Protein AF-A0A943BCC4-F1 (afdb_monomer_lite)

Foldseek 3Di:
DPPPVVVVVVVLCVVLVVVVVVVVVVLVVVVVVLVVQLVVLVPDDDPSNVVSVVVSVVVVLLSQLLVLQLNLCSSPDPDDNVVSSVVSSVLCVVPVVLSNVLSVQLVVLVVVLVVPPPPPVVVSVCCSVVVNNVSSNVSNVVSCCVPPVD

Secondary structure (DSSP, 8-state):
----HHHHHHHHHHHHHHHHHHHHHHHHHHHHHHHHHHHHHTT--HHHHHHHHHHHHHHHHHHHHHHHHHHHHHHH----HHHHHHHHHHHHHHTHHHHHHHHHHHHHHHHHHHHTTTTTHHHHHHHHHHHHHHHHHHHHHHHHIIIII-

pLDDT: mean 86.86, std 8.17, range [50.91, 96.0]

Structure (mmCIF, N/CA/C/O backbone):
data_AF-A0A943BCC4-F1
#
_entry.id   AF-A0A943BCC4-F1
#
loop_
_atom_site.group_PDB
_atom_site.id
_atom_site.type_symbol
_atom_site.label_atom_id
_atom_site.label_alt_id
_atom_site.label_comp_id
_atom_site.label_asym_id
_atom_site.label_entity_id
_atom_site.label_seq_id
_atom_site.pdbx_PDB_ins_code
_atom_site.Cartn_x
_atom_site.Cartn_y
_atom_site.Cartn_z
_atom_site.occupancy
_atom_site.B_iso_or_equiv
_atom_site.auth_seq_id
_atom_site.auth_comp_id
_atom_site.auth_asym_id
_atom_site.auth_atom_id
_atom_site.pdbx_PDB_model_num
ATOM 1 N N . GLU A 1 1 ? -11.832 -2.346 34.102 1.00 51.62 1 GLU A N 1
ATOM 2 C CA . GLU A 1 1 ? -11.687 -3.819 34.067 1.00 51.62 1 GLU A CA 1
ATOM 3 C C . GLU A 1 1 ? -10.206 -4.129 33.906 1.00 51.62 1 GLU A C 1
ATOM 5 O O . GLU A 1 1 ? -9.536 -3.293 33.301 1.00 51.62 1 GLU A O 1
ATOM 10 N N . PRO A 1 2 ? -9.652 -5.214 34.477 1.00 50.91 2 PRO A N 1
ATOM 11 C CA . PRO A 1 2 ? -8.291 -5.601 34.139 1.00 50.91 2 PRO A CA 1
ATOM 12 C C . PRO A 1 2 ? -8.310 -5.935 32.646 1.00 50.91 2 PRO A C 1
ATOM 14 O O . PRO A 1 2 ? -8.907 -6.926 32.238 1.00 50.91 2 PRO A O 1
ATOM 17 N N . SER A 1 3 ? -7.775 -5.032 31.827 1.00 63.44 3 SER A N 1
ATOM 18 C CA . SER A 1 3 ? -7.686 -5.220 30.386 1.00 63.44 3 SER A CA 1
ATOM 19 C C . SER A 1 3 ? -6.648 -6.304 30.150 1.00 63.44 3 SER A C 1
ATOM 21 O O . SER A 1 3 ? -5.447 -6.023 30.083 1.00 63.44 3 SER A O 1
ATOM 23 N N . ASP A 1 4 ? -7.090 -7.556 30.097 1.00 83.50 4 ASP A N 1
ATOM 24 C CA . ASP A 1 4 ? -6.253 -8.634 29.601 1.00 83.50 4 ASP A CA 1
ATOM 25 C C . ASP A 1 4 ? -6.017 -8.356 28.117 1.00 83.50 4 ASP A C 1
ATOM 27 O O . ASP A 1 4 ? -6.801 -8.737 27.251 1.00 83.50 4 ASP A O 1
ATOM 31 N N . ILE A 1 5 ? -4.910 -7.668 27.829 1.00 83.50 5 ILE A N 1
ATOM 32 C CA . ILE A 1 5 ? -4.517 -7.209 26.488 1.00 83.50 5 ILE A CA 1
ATOM 33 C C . ILE A 1 5 ? -4.601 -8.362 25.481 1.00 83.50 5 ILE A C 1
ATOM 35 O O . ILE A 1 5 ? -5.031 -8.189 24.342 1.00 83.50 5 ILE A O 1
ATOM 39 N N . TYR A 1 6 ? -4.220 -9.567 25.914 1.00 85.06 6 TYR A N 1
ATOM 40 C CA . TYR A 1 6 ? -4.315 -10.773 25.101 1.00 85.06 6 TYR A CA 1
ATOM 41 C C . TYR A 1 6 ? -5.763 -11.179 24.794 1.00 85.06 6 TYR A C 1
ATOM 43 O O . TYR A 1 6 ? -6.067 -11.572 23.665 1.00 85.06 6 TYR A O 1
ATOM 51 N N . TYR A 1 7 ? -6.652 -11.104 25.784 1.00 86.19 7 TYR A N 1
ATOM 52 C CA . TYR A 1 7 ? -8.062 -11.440 25.617 1.00 86.19 7 TYR A CA 1
ATOM 53 C C . TYR A 1 7 ? -8.744 -10.455 24.661 1.00 86.19 7 TYR A C 1
ATOM 55 O O . TYR A 1 7 ? -9.374 -10.890 23.693 1.00 86.19 7 TYR A O 1
ATOM 63 N N . ASP A 1 8 ? -8.509 -9.155 24.852 1.00 84.81 8 ASP A N 1
ATOM 64 C CA . ASP A 1 8 ? -9.043 -8.086 24.001 1.00 84.81 8 ASP A CA 1
ATOM 65 C C . ASP A 1 8 ? -8.530 -8.211 22.561 1.00 84.81 8 ASP A C 1
ATOM 67 O O . ASP A 1 8 ? -9.306 -8.168 21.600 1.00 84.81 8 ASP A O 1
ATOM 71 N N . PHE A 1 9 ? -7.229 -8.474 22.394 1.00 84.19 9 PHE A N 1
ATOM 72 C CA . PHE A 1 9 ? -6.633 -8.718 21.082 1.00 84.19 9 PHE A CA 1
ATOM 73 C C . PHE A 1 9 ? -7.254 -9.938 20.395 1.00 84.19 9 PHE A C 1
ATOM 75 O O . PHE A 1 9 ? -7.669 -9.867 19.236 1.00 84.19 9 PHE A O 1
ATOM 82 N N . LYS A 1 10 ? -7.359 -11.070 21.102 1.00 86.19 10 LYS A N 1
ATOM 83 C CA . LYS A 1 10 ? -7.910 -12.315 20.554 1.00 86.19 10 LYS A CA 1
ATOM 84 C C . LYS A 1 10 ? -9.377 -12.159 20.158 1.0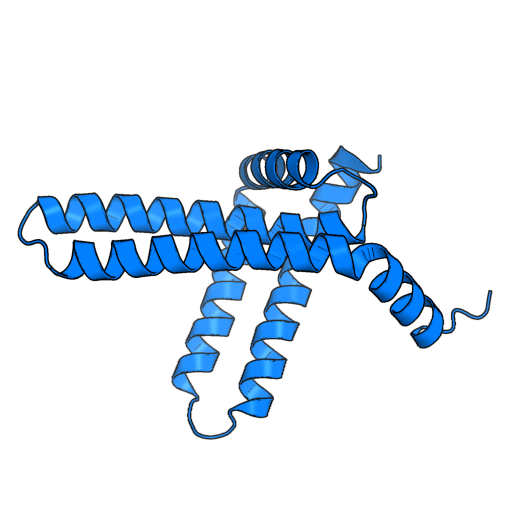0 86.19 10 LYS A C 1
ATOM 86 O O . LYS A 1 10 ? -9.790 -12.695 19.125 1.00 86.19 10 LYS A O 1
ATOM 91 N N . GLN A 1 11 ? -10.162 -11.442 20.958 1.00 87.38 11 GLN A N 1
ATOM 92 C CA . GLN A 1 11 ? -11.565 -11.170 20.671 1.00 87.38 11 GLN A CA 1
ATOM 93 C C . GLN A 1 11 ? -11.713 -10.254 19.448 1.00 87.38 11 GLN A C 1
ATOM 95 O O . GLN A 1 11 ? -12.451 -10.598 18.520 1.00 87.38 11 GLN A O 1
ATOM 100 N N . GLY A 1 12 ? -10.972 -9.142 19.401 1.00 83.81 12 GLY A N 1
ATOM 101 C CA . GLY A 1 12 ? -10.976 -8.209 18.271 1.00 83.81 12 GLY A CA 1
ATOM 102 C C . GLY A 1 12 ? -10.528 -8.867 16.965 1.00 83.81 12 GLY A C 1
ATOM 103 O O . GLY A 1 12 ? -11.184 -8.727 15.930 1.00 83.81 12 GLY A O 1
ATOM 104 N N . PHE A 1 13 ? -9.473 -9.680 17.029 1.00 84.12 13 PHE A N 1
ATOM 105 C CA . PHE A 1 13 ? -8.988 -10.463 15.898 1.00 84.12 13 PHE A CA 1
ATOM 106 C C . PHE A 1 13 ? -10.061 -11.415 15.367 1.00 84.12 13 PHE A C 1
ATOM 108 O O . PHE A 1 13 ? -10.383 -11.377 14.183 1.00 84.12 13 PHE A O 1
ATOM 115 N N . ARG A 1 14 ? -10.680 -12.233 16.232 1.00 85.25 14 ARG A N 1
ATOM 116 C CA . ARG A 1 14 ? -11.732 -13.177 15.812 1.00 85.25 14 ARG A CA 1
ATOM 117 C C . ARG A 1 14 ? -12.944 -12.477 15.208 1.00 85.25 14 ARG A C 1
ATOM 119 O O . ARG A 1 14 ? -13.532 -13.005 14.266 1.00 85.25 14 ARG A O 1
ATOM 126 N N . LYS A 1 15 ? -13.308 -11.308 15.737 1.00 87.12 15 LYS A N 1
ATOM 127 C CA . LYS A 1 15 ? -14.445 -10.521 15.254 1.00 87.12 15 LYS A CA 1
ATOM 128 C C . LYS A 1 15 ? -14.222 -10.015 13.826 1.00 87.12 15 LYS A C 1
ATOM 130 O O . LYS A 1 15 ? -15.111 -10.157 12.991 1.00 87.12 15 LYS A O 1
ATOM 135 N N . ASN A 1 16 ? -13.034 -9.484 13.536 1.00 87.50 16 ASN A N 1
ATOM 136 C CA . ASN A 1 16 ? -12.756 -8.795 12.272 1.00 87.50 16 ASN A CA 1
ATOM 137 C C . ASN A 1 16 ? -12.031 -9.665 11.231 1.00 87.50 16 ASN A C 1
ATOM 139 O O . ASN A 1 16 ? -11.970 -9.286 10.064 1.00 87.50 16 ASN A O 1
ATOM 143 N N . TRP A 1 17 ? -11.540 -10.854 11.606 1.00 85.38 17 TRP A N 1
ATOM 144 C CA . TRP A 1 17 ? -10.721 -11.723 10.748 1.00 85.38 17 TRP A CA 1
ATOM 145 C C . TRP A 1 17 ? -11.302 -11.940 9.348 1.00 85.38 17 TRP A C 1
ATOM 147 O O . TRP A 1 17 ? -10.601 -11.745 8.361 1.00 85.38 17 TRP A O 1
ATOM 157 N N . LYS A 1 18 ? -12.592 -12.292 9.234 1.00 87.12 18 LYS A N 1
ATOM 158 C CA . LYS A 1 18 ? -13.233 -12.529 7.925 1.00 87.12 18 LYS A CA 1
ATOM 159 C C . LYS A 1 18 ? -13.213 -11.280 7.047 1.00 87.12 18 LYS A C 1
ATOM 161 O O . LYS A 1 18 ? -12.930 -11.366 5.858 1.00 87.12 18 LYS A O 1
ATOM 166 N N . GLN A 1 19 ? -13.511 -10.129 7.639 1.00 87.56 19 GLN A N 1
ATOM 167 C CA . GLN A 1 19 ? -13.575 -8.863 6.929 1.00 87.56 19 GLN A CA 1
ATOM 168 C C . GLN A 1 19 ? -12.185 -8.411 6.478 1.00 87.56 19 GLN A C 1
ATOM 170 O O . GLN A 1 19 ? -12.000 -8.100 5.304 1.00 87.56 19 GLN A O 1
ATOM 175 N N . SER A 1 20 ? -11.204 -8.442 7.381 1.00 87.00 20 SER A N 1
ATOM 176 C CA . SER A 1 20 ? -9.810 -8.119 7.071 1.00 87.00 20 SER A CA 1
ATOM 177 C C . SER A 1 20 ? -9.220 -9.075 6.036 1.00 87.00 20 SER A C 1
ATOM 179 O O . SER A 1 20 ? -8.526 -8.625 5.135 1.00 87.00 20 SER A O 1
ATOM 181 N N . PHE A 1 21 ? -9.545 -10.369 6.100 1.00 88.94 21 PHE A N 1
ATOM 182 C CA . PHE A 1 21 ? -9.074 -11.359 5.132 1.00 88.94 21 PHE A CA 1
ATOM 183 C C . PHE A 1 21 ? -9.618 -11.100 3.723 1.00 88.94 21 PHE A C 1
ATOM 185 O O . PHE A 1 21 ? -8.857 -11.089 2.758 1.00 88.94 21 PHE A O 1
ATOM 192 N N . ILE A 1 22 ? -10.921 -10.825 3.600 1.00 90.50 22 ILE A N 1
ATOM 193 C CA . ILE A 1 22 ? -11.529 -10.460 2.314 1.00 90.50 22 ILE A CA 1
ATOM 194 C C . ILE A 1 22 ? -10.898 -9.169 1.780 1.00 90.50 22 ILE A C 1
ATOM 196 O O . ILE A 1 22 ? -10.552 -9.101 0.602 1.00 90.50 22 ILE A O 1
ATOM 200 N N . LEU A 1 23 ? -10.701 -8.166 2.643 1.00 90.81 23 LEU A N 1
ATOM 201 C CA . LEU A 1 23 ? -10.027 -6.919 2.285 1.00 90.81 23 LEU A CA 1
ATOM 202 C C . LEU A 1 23 ? -8.614 -7.206 1.742 1.00 90.81 23 LEU A C 1
ATOM 204 O O . LEU A 1 23 ? -8.274 -6.746 0.658 1.00 90.81 23 LEU A O 1
ATOM 208 N N . SER A 1 24 ? -7.823 -8.038 2.422 1.00 88.88 24 SER A N 1
ATOM 209 C CA . SER A 1 24 ? -6.485 -8.425 1.965 1.00 88.88 24 SER A CA 1
ATOM 210 C C . SER A 1 24 ? -6.485 -9.173 0.633 1.00 88.88 24 SER A C 1
ATOM 212 O O . SER A 1 24 ? -5.590 -8.934 -0.171 1.00 88.88 24 SER A O 1
ATOM 214 N N . ILE A 1 25 ? -7.479 -10.025 0.352 1.00 92.69 25 ILE A N 1
ATOM 215 C CA . ILE A 1 25 ? -7.611 -10.680 -0.962 1.00 92.69 25 ILE A CA 1
ATOM 216 C C . ILE A 1 25 ? -7.832 -9.641 -2.058 1.00 92.69 25 ILE A C 1
ATOM 218 O O . ILE A 1 25 ? -7.123 -9.657 -3.063 1.00 92.69 25 ILE A O 1
ATOM 222 N N . PHE A 1 26 ? -8.784 -8.723 -1.863 1.00 90.50 26 PHE A N 1
ATOM 223 C CA . PHE A 1 26 ? -9.040 -7.663 -2.837 1.00 90.50 26 PHE A CA 1
ATOM 224 C C . PHE A 1 26 ? -7.792 -6.817 -3.071 1.00 90.50 26 PHE A C 1
ATOM 226 O O . PHE A 1 26 ? -7.426 -6.598 -4.221 1.00 90.50 26 PHE A O 1
ATOM 233 N N . GLY A 1 27 ? -7.106 -6.422 -1.995 1.00 91.00 27 GLY A N 1
ATOM 234 C CA . GLY A 1 27 ? -5.868 -5.658 -2.089 1.00 91.00 27 GLY A CA 1
ATOM 235 C C . GLY A 1 27 ? -4.729 -6.417 -2.767 1.00 91.00 27 GLY A C 1
ATOM 236 O O . GLY A 1 27 ? -3.985 -5.856 -3.568 1.00 91.00 27 GLY A O 1
ATOM 237 N N . GLY A 1 28 ? -4.598 -7.712 -2.494 1.00 91.69 28 GLY A N 1
ATOM 238 C CA . GLY A 1 28 ? -3.607 -8.565 -3.143 1.00 91.69 28 GLY A CA 1
ATOM 239 C C . GLY A 1 28 ? -3.848 -8.679 -4.647 1.00 91.69 28 GLY A C 1
ATOM 240 O O . GLY A 1 28 ? -2.924 -8.482 -5.432 1.00 91.69 28 GLY A O 1
ATOM 241 N N . LEU A 1 29 ? -5.094 -8.920 -5.064 1.00 94.75 29 LEU A N 1
ATOM 242 C CA . LEU A 1 29 ? -5.457 -9.023 -6.480 1.00 94.75 29 LEU A CA 1
ATOM 243 C C . LEU A 1 29 ? -5.186 -7.722 -7.239 1.00 94.75 29 LEU A C 1
ATOM 245 O O . LEU A 1 29 ? -4.582 -7.750 -8.310 1.00 94.75 29 LEU A O 1
ATOM 249 N N . THR A 1 30 ? -5.570 -6.572 -6.681 1.00 93.31 30 THR A N 1
ATOM 250 C CA . THR A 1 30 ? -5.295 -5.275 -7.313 1.00 93.31 30 THR A CA 1
ATOM 251 C C . THR A 1 30 ? -3.803 -4.960 -7.371 1.00 93.31 30 THR A C 1
ATOM 253 O O . THR A 1 30 ? -3.347 -4.414 -8.373 1.00 93.31 30 THR A O 1
ATOM 256 N N . LEU A 1 31 ? -3.015 -5.362 -6.366 1.00 93.25 31 LEU A N 1
ATOM 257 C CA . LEU A 1 31 ? -1.552 -5.253 -6.421 1.00 93.25 31 LEU A CA 1
ATOM 258 C C . LEU A 1 31 ? -0.948 -6.114 -7.536 1.00 93.25 31 LEU A C 1
ATOM 260 O O . LEU A 1 31 ? -0.086 -5.631 -8.264 1.00 93.25 31 LEU A O 1
ATOM 264 N N . ILE A 1 32 ? -1.417 -7.353 -7.714 1.00 95.19 32 ILE A N 1
ATOM 265 C CA . ILE A 1 32 ? -0.954 -8.236 -8.798 1.00 95.19 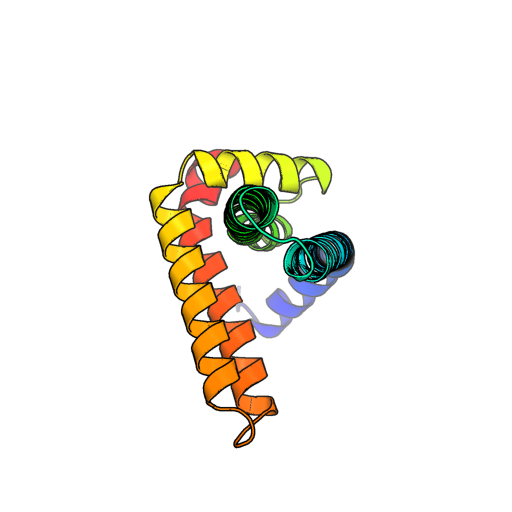32 ILE A CA 1
ATOM 266 C C . ILE 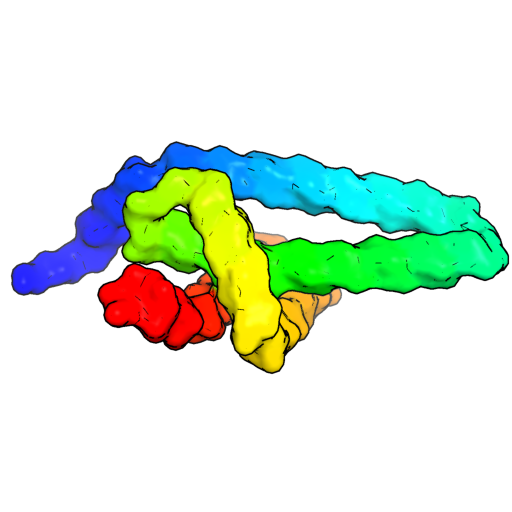A 1 32 ? -1.236 -7.605 -10.167 1.00 95.19 32 ILE A C 1
ATOM 268 O O . ILE A 1 32 ? -0.374 -7.639 -11.047 1.00 95.19 32 ILE A O 1
ATOM 272 N N . ILE A 1 33 ? -2.407 -6.985 -10.343 1.00 95.88 33 ILE A N 1
ATOM 273 C CA . ILE A 1 33 ? -2.764 -6.272 -11.578 1.00 95.88 33 ILE A CA 1
ATOM 274 C C . ILE A 1 33 ? -1.819 -5.088 -11.814 1.00 95.88 33 ILE A C 1
ATOM 276 O O . ILE A 1 33 ? -1.306 -4.936 -12.920 1.00 95.88 33 ILE A O 1
ATOM 280 N N . ILE A 1 34 ? -1.544 -4.281 -10.783 1.00 95.38 34 ILE A N 1
ATOM 281 C CA . ILE A 1 34 ? -0.616 -3.142 -10.875 1.00 95.38 34 ILE A CA 1
ATOM 282 C C . ILE A 1 34 ? 0.791 -3.618 -11.259 1.00 95.38 34 ILE A C 1
ATOM 284 O O . ILE A 1 34 ? 1.392 -3.063 -12.175 1.00 95.38 34 ILE A O 1
ATOM 288 N N . ILE A 1 35 ? 1.302 -4.669 -10.612 1.00 94.62 35 ILE A N 1
ATOM 289 C CA . ILE A 1 35 ? 2.620 -5.246 -10.923 1.00 94.62 35 ILE A CA 1
ATOM 290 C C . ILE A 1 35 ? 2.656 -5.753 -12.368 1.00 94.62 35 ILE A C 1
ATOM 292 O O . ILE A 1 35 ? 3.600 -5.465 -13.100 1.00 94.62 35 ILE A O 1
ATOM 296 N N . SER A 1 36 ? 1.611 -6.457 -12.806 1.00 95.25 36 SER A N 1
ATOM 297 C CA . SER A 1 36 ? 1.506 -6.955 -14.182 1.00 95.25 36 SER A CA 1
ATOM 298 C C . SER A 1 36 ? 1.485 -5.808 -15.199 1.00 95.25 36 SER A C 1
ATOM 300 O O . SER A 1 36 ? 2.136 -5.897 -16.237 1.00 95.25 36 SER A O 1
ATOM 302 N N . ALA A 1 37 ? 0.799 -4.704 -14.882 1.00 94.88 37 ALA A N 1
ATOM 303 C CA . ALA A 1 37 ? 0.783 -3.502 -15.709 1.00 94.88 37 ALA A CA 1
ATOM 304 C C . ALA A 1 37 ? 2.169 -2.847 -15.798 1.00 94.88 37 ALA A C 1
ATOM 306 O O . ALA A 1 37 ? 2.594 -2.497 -16.895 1.00 94.88 37 ALA A O 1
ATOM 307 N N . PHE A 1 38 ? 2.908 -2.744 -14.686 1.00 94.38 38 PHE A N 1
ATOM 308 C CA . PHE A 1 38 ? 4.301 -2.283 -14.712 1.00 94.38 38 PHE A CA 1
ATOM 309 C C . PHE A 1 38 ? 5.164 -3.157 -15.624 1.00 94.38 38 PHE A C 1
ATOM 311 O O . PHE A 1 38 ? 5.850 -2.626 -16.492 1.00 94.38 38 PHE A O 1
ATOM 318 N N . LEU A 1 39 ? 5.103 -4.484 -15.464 1.00 95.12 39 LEU A N 1
ATOM 319 C CA . LEU A 1 39 ? 5.875 -5.431 -16.277 1.00 95.12 39 LEU A CA 1
ATOM 320 C C . LEU A 1 39 ? 5.556 -5.314 -17.771 1.00 95.12 39 LEU A C 1
ATOM 322 O O . LEU A 1 39 ? 6.465 -5.383 -18.593 1.00 95.12 39 LEU A O 1
ATOM 326 N N . TYR A 1 40 ? 4.286 -5.107 -18.117 1.00 95.25 40 TYR A N 1
ATOM 327 C CA . TYR A 1 40 ? 3.871 -4.874 -19.496 1.00 95.25 40 TYR A CA 1
ATOM 328 C C . TYR A 1 40 ? 4.388 -3.529 -20.026 1.00 95.25 40 TYR A C 1
ATOM 330 O O . TYR A 1 40 ? 4.984 -3.472 -21.099 1.00 95.25 40 TYR A O 1
ATOM 338 N N . TYR A 1 41 ? 4.225 -2.442 -19.268 1.00 93.94 41 TYR A N 1
ATOM 339 C CA . TYR A 1 41 ? 4.675 -1.119 -19.701 1.00 93.94 41 TYR A CA 1
ATOM 340 C C . TYR A 1 41 ? 6.196 -1.000 -19.794 1.00 93.94 41 TYR A C 1
ATOM 342 O O . TYR A 1 41 ? 6.668 -0.227 -20.619 1.00 93.94 41 TYR A O 1
ATOM 350 N N . PHE A 1 42 ? 6.963 -1.802 -19.047 1.00 93.06 42 PHE A N 1
ATOM 351 C CA . PHE A 1 42 ? 8.418 -1.912 -19.212 1.00 93.06 42 PHE A CA 1
ATOM 352 C C . PHE A 1 42 ? 8.855 -2.388 -20.604 1.00 93.06 42 PHE A C 1
ATOM 354 O O . PHE A 1 42 ? 10.003 -2.167 -20.972 1.00 93.06 42 PHE A O 1
ATOM 361 N N . GLN A 1 43 ? 7.968 -3.027 -21.370 1.00 94.44 43 GLN A N 1
ATOM 362 C CA . GLN A 1 43 ? 8.251 -3.498 -22.729 1.00 94.44 43 GLN A CA 1
ATOM 363 C C . GLN A 1 43 ? 7.948 -2.442 -23.804 1.00 94.44 43 GLN A C 1
ATOM 365 O O . GLN A 1 43 ? 8.254 -2.656 -24.973 1.00 94.44 43 GLN A O 1
ATOM 370 N N . LEU A 1 44 ? 7.313 -1.323 -23.436 1.00 94.44 44 LEU A N 1
ATOM 371 C CA . LEU A 1 44 ? 7.036 -0.225 -24.359 1.00 94.44 44 LEU A CA 1
ATOM 372 C C . LEU A 1 44 ? 8.288 0.629 -24.572 1.00 94.44 44 LEU A C 1
ATOM 374 O O . LEU A 1 44 ? 9.143 0.736 -23.697 1.00 94.44 44 LEU A O 1
ATOM 378 N N . GLU A 1 45 ? 8.337 1.330 -25.703 1.00 93.81 45 GLU A N 1
ATOM 379 C CA . GLU A 1 45 ? 9.410 2.273 -26.022 1.00 93.81 45 GLU A CA 1
ATOM 380 C C . GLU A 1 45 ? 8.865 3.681 -26.297 1.00 93.81 45 GLU A C 1
ATOM 382 O O . GLU A 1 45 ? 7.658 3.895 -26.470 1.00 93.81 45 GLU A O 1
ATOM 387 N N . GLY A 1 46 ? 9.763 4.668 -26.312 1.00 93.94 46 GLY A N 1
ATOM 388 C CA . GLY A 1 46 ? 9.449 6.049 -26.674 1.00 93.94 46 GLY A CA 1
ATOM 389 C C . GLY A 1 46 ? 8.418 6.714 -25.756 1.00 93.94 46 GLY A C 1
ATOM 390 O O . GLY A 1 46 ? 8.368 6.481 -24.550 1.00 93.94 46 GLY A O 1
ATOM 391 N N . ILE A 1 47 ? 7.580 7.583 -26.324 1.00 94.06 47 ILE A N 1
ATOM 392 C CA . ILE A 1 47 ? 6.645 8.412 -25.546 1.00 94.06 47 ILE A CA 1
ATOM 393 C C . ILE A 1 47 ? 5.550 7.593 -24.840 1.00 94.06 47 ILE A C 1
ATOM 395 O O . ILE A 1 47 ? 5.070 7.977 -23.770 1.00 94.06 47 ILE A O 1
ATOM 399 N N . SER A 1 48 ? 5.187 6.438 -25.404 1.00 91.62 48 SER A N 1
ATOM 400 C CA . SER A 1 48 ? 4.246 5.484 -24.810 1.00 91.62 48 SER A CA 1
ATOM 401 C C . SER A 1 48 ? 4.755 4.909 -23.492 1.00 91.62 48 SER A C 1
ATOM 403 O O . SER A 1 48 ? 3.977 4.796 -22.549 1.00 91.62 48 SER A O 1
ATOM 405 N N . TYR A 1 49 ? 6.055 4.614 -23.392 1.00 94.00 49 TYR A N 1
ATOM 406 C CA . TYR A 1 49 ? 6.664 4.143 -22.148 1.00 94.00 49 TYR A CA 1
ATOM 407 C C . TYR A 1 49 ? 6.512 5.179 -21.032 1.00 94.00 49 TYR A C 1
ATOM 409 O O . TYR A 1 49 ? 5.917 4.897 -19.993 1.00 94.00 49 TYR A O 1
ATOM 417 N N . TYR A 1 50 ? 6.993 6.404 -21.266 1.00 93.81 50 TYR A N 1
ATOM 418 C CA . TYR A 1 50 ? 7.005 7.449 -20.239 1.00 93.81 50 TYR A CA 1
ATOM 419 C C . TYR A 1 50 ? 5.597 7.835 -19.783 1.00 93.81 50 TYR A C 1
ATOM 421 O O . TYR A 1 50 ? 5.358 7.986 -18.586 1.00 93.81 50 TYR A O 1
ATOM 429 N N . SER A 1 51 ? 4.657 7.964 -20.723 1.00 94.12 51 SER A N 1
ATOM 430 C CA . SER A 1 51 ? 3.270 8.315 -20.403 1.00 94.12 51 SER A CA 1
ATOM 431 C C . SER A 1 51 ? 2.575 7.226 -19.582 1.00 94.12 51 SER A C 1
ATOM 433 O O . SER A 1 51 ? 2.011 7.532 -18.531 1.00 94.12 51 SER A O 1
ATOM 435 N N . MET A 1 52 ? 2.662 5.957 -19.995 1.00 94.69 52 MET A N 1
ATOM 436 C CA . MET A 1 52 ? 2.021 4.852 -19.275 1.00 94.69 52 MET A CA 1
ATOM 437 C C . MET A 1 52 ? 2.668 4.601 -17.912 1.00 94.69 52 MET A C 1
ATOM 439 O O . MET A 1 52 ? 1.949 4.411 -16.930 1.00 94.69 52 MET A O 1
ATOM 443 N N . MET A 1 53 ? 4.001 4.693 -17.821 1.00 95.06 53 MET A N 1
ATOM 444 C CA . MET A 1 53 ? 4.732 4.589 -16.554 1.00 95.06 53 MET A CA 1
ATOM 445 C C . MET A 1 53 ? 4.343 5.683 -15.561 1.00 95.06 53 MET A C 1
ATOM 447 O O . MET A 1 53 ? 4.143 5.413 -14.377 1.00 95.06 53 MET A O 1
ATOM 451 N N . PHE A 1 54 ? 4.190 6.917 -16.036 1.00 94.62 54 PHE A N 1
ATOM 452 C CA . PHE A 1 54 ? 3.759 8.023 -15.189 1.00 94.62 54 PHE A CA 1
ATOM 453 C C . PHE A 1 54 ? 2.333 7.816 -14.661 1.00 94.62 54 PHE A C 1
ATOM 455 O O . PHE A 1 54 ? 2.078 7.991 -13.468 1.00 94.62 54 PHE A O 1
ATOM 462 N N . ILE A 1 55 ? 1.411 7.374 -15.523 1.00 95.31 55 ILE A N 1
ATOM 463 C CA . ILE A 1 55 ? 0.020 7.099 -15.139 1.00 95.31 55 ILE A CA 1
ATOM 464 C C . ILE A 1 55 ? -0.042 5.980 -14.091 1.00 95.31 55 ILE A C 1
ATOM 466 O O . ILE A 1 55 ? -0.672 6.157 -13.046 1.00 95.31 55 ILE A O 1
ATOM 470 N N . ILE A 1 56 ? 0.627 4.845 -14.323 1.00 96.00 56 ILE A N 1
ATOM 471 C CA . ILE A 1 56 ? 0.588 3.716 -13.381 1.00 96.00 56 ILE A CA 1
ATOM 472 C C . ILE A 1 56 ? 1.275 4.055 -12.049 1.00 96.00 56 ILE A C 1
ATOM 474 O O . ILE A 1 56 ? 0.821 3.606 -10.994 1.00 96.00 56 ILE A O 1
ATOM 478 N N . ALA A 1 57 ? 2.309 4.905 -12.059 1.00 94.00 57 ALA A N 1
ATOM 479 C CA . ALA A 1 57 ? 2.938 5.401 -10.839 1.00 94.00 57 ALA A CA 1
ATOM 480 C C . ALA A 1 57 ? 1.952 6.223 -9.994 1.00 94.00 57 ALA A C 1
ATOM 482 O O . ALA A 1 57 ? 1.821 5.974 -8.795 1.00 94.00 57 ALA A O 1
ATOM 483 N N . ILE A 1 58 ? 1.191 7.135 -10.612 1.00 94.38 58 ILE A N 1
ATOM 484 C CA . ILE A 1 58 ? 0.156 7.911 -9.909 1.00 94.38 58 ILE A CA 1
ATOM 485 C C . ILE A 1 58 ? -0.930 6.991 -9.343 1.00 94.38 58 ILE A C 1
ATOM 487 O O . ILE A 1 58 ? -1.302 7.126 -8.176 1.00 94.38 58 ILE A O 1
ATOM 491 N N . VAL A 1 59 ? -1.404 6.025 -10.136 1.00 94.31 59 VAL A N 1
ATOM 492 C CA . VAL A 1 59 ? -2.398 5.039 -9.682 1.00 94.31 59 VAL A CA 1
ATOM 493 C C . VAL A 1 59 ? -1.884 4.271 -8.465 1.00 94.31 59 VAL A C 1
ATOM 495 O O . VAL A 1 59 ? -2.621 4.101 -7.497 1.00 94.31 59 VAL A O 1
ATOM 498 N N . THR A 1 60 ? -0.614 3.865 -8.470 1.00 94.19 60 THR A N 1
ATOM 499 C CA . THR A 1 60 ? 0.011 3.130 -7.360 1.00 94.19 60 THR A CA 1
ATOM 500 C C . THR A 1 60 ? 0.098 3.972 -6.089 1.00 94.19 60 THR A C 1
ATOM 502 O O . THR A 1 60 ? -0.185 3.469 -5.002 1.00 94.19 60 THR A O 1
ATOM 505 N N . ILE A 1 61 ? 0.436 5.258 -6.214 1.00 93.00 61 ILE A N 1
ATOM 506 C CA . ILE A 1 61 ? 0.484 6.190 -5.080 1.00 93.00 61 ILE A CA 1
ATOM 507 C C . ILE A 1 61 ? -0.911 6.355 -4.471 1.00 93.00 61 ILE A C 1
ATOM 509 O O . ILE A 1 61 ? -1.080 6.160 -3.268 1.00 93.00 61 ILE A O 1
ATOM 513 N N . ILE A 1 62 ? -1.921 6.658 -5.295 1.00 92.94 62 ILE A N 1
ATOM 514 C CA . ILE A 1 62 ? -3.311 6.818 -4.835 1.00 92.94 62 ILE A CA 1
ATOM 515 C C . ILE A 1 62 ? -3.794 5.531 -4.171 1.00 92.94 62 ILE A C 1
ATOM 517 O O . ILE A 1 62 ? -4.360 5.559 -3.081 1.00 92.94 62 ILE A O 1
ATOM 521 N N . TYR A 1 63 ? -3.531 4.391 -4.804 1.00 93.38 63 TYR A N 1
ATOM 522 C CA . TYR A 1 63 ? -3.868 3.087 -4.265 1.00 93.38 63 TYR A CA 1
ATOM 523 C C . TYR A 1 63 ? -3.236 2.880 -2.881 1.00 93.38 63 TYR A C 1
ATOM 525 O O . TYR A 1 63 ? -3.954 2.604 -1.922 1.00 93.38 63 TYR A O 1
ATOM 533 N N . GLY A 1 64 ? -1.926 3.103 -2.736 1.00 90.75 64 GLY A N 1
ATOM 534 C CA . GLY A 1 64 ? -1.228 2.997 -1.453 1.00 90.75 64 GLY A CA 1
ATOM 535 C C . GLY A 1 64 ? -1.827 3.890 -0.362 1.00 90.75 64 GLY A C 1
ATOM 536 O O . GLY A 1 64 ? -1.982 3.449 0.776 1.00 90.75 64 GLY A O 1
ATOM 537 N N . MET A 1 65 ? -2.247 5.109 -0.715 1.00 92.31 65 MET A N 1
ATOM 538 C CA . MET A 1 65 ? -2.921 6.015 0.218 1.00 92.31 65 MET A CA 1
ATOM 539 C C . MET A 1 65 ? -4.255 5.475 0.728 1.00 92.31 65 MET A C 1
ATOM 541 O O . MET A 1 65 ? -4.537 5.595 1.916 1.00 92.31 65 MET A O 1
ATOM 545 N N . ILE A 1 66 ? -5.071 4.853 -0.125 1.00 92.69 66 ILE A N 1
ATOM 546 C CA . ILE A 1 66 ? -6.355 4.263 0.291 1.00 92.69 66 ILE A CA 1
ATOM 547 C C . ILE A 1 66 ? -6.120 3.175 1.348 1.00 92.69 66 ILE A C 1
ATOM 549 O O . ILE A 1 66 ? -6.820 3.119 2.363 1.00 92.69 66 ILE A O 1
ATOM 553 N N . TRP A 1 67 ? -5.110 2.327 1.138 1.00 91.06 67 TRP A N 1
ATOM 554 C CA . TRP A 1 67 ? -4.828 1.189 2.017 1.00 91.06 67 TRP A CA 1
ATOM 555 C C . TRP A 1 67 ? -4.329 1.575 3.405 1.00 91.06 67 TRP A C 1
ATOM 557 O O . TRP A 1 67 ? -4.604 0.843 4.357 1.00 91.06 67 TRP A O 1
ATOM 567 N N . ILE A 1 68 ? -3.703 2.747 3.544 1.00 91.12 68 ILE A N 1
ATOM 568 C CA . ILE A 1 68 ? -3.320 3.315 4.845 1.00 91.12 68 ILE A CA 1
ATOM 569 C C . ILE A 1 68 ? -4.544 3.489 5.758 1.00 91.12 68 ILE A C 1
ATOM 571 O O . ILE A 1 68 ? -4.453 3.233 6.956 1.00 91.12 68 ILE A O 1
ATOM 575 N N . TYR A 1 69 ? -5.704 3.865 5.207 1.00 90.81 69 TYR A N 1
ATOM 576 C CA . TYR A 1 69 ? -6.935 4.074 5.981 1.00 90.81 69 TYR A CA 1
ATOM 577 C C . TYR A 1 69 ? -7.849 2.845 6.016 1.00 90.81 69 TYR A C 1
ATOM 579 O O . TYR A 1 69 ? -8.631 2.699 6.956 1.00 90.81 69 TYR A O 1
ATOM 587 N N . ALA A 1 70 ? -7.782 1.965 5.014 1.00 89.81 70 ALA A N 1
ATOM 588 C CA . ALA A 1 70 ? -8.688 0.820 4.893 1.00 89.81 70 ALA A CA 1
ATOM 589 C C . ALA A 1 70 ? -8.520 -0.198 6.030 1.00 89.81 70 ALA A C 1
ATOM 591 O O . ALA A 1 70 ? -9.513 -0.619 6.628 1.00 89.81 70 ALA A O 1
ATOM 592 N N . TYR A 1 71 ? -7.278 -0.555 6.374 1.00 87.44 71 TYR A N 1
ATOM 593 C CA . TYR A 1 71 ? -7.007 -1.524 7.440 1.00 87.44 71 TYR A CA 1
ATOM 594 C C . TYR A 1 71 ? -7.387 -1.005 8.839 1.00 87.44 71 TYR A C 1
ATOM 596 O O . TYR A 1 71 ? -8.128 -1.707 9.531 1.00 87.44 71 TYR A O 1
ATOM 604 N N . PRO A 1 72 ? -6.994 0.218 9.258 1.00 88.25 72 PRO A N 1
ATOM 605 C CA . PRO A 1 72 ? -7.431 0.769 10.542 1.00 88.25 72 PRO A CA 1
ATOM 606 C C . PRO A 1 72 ? -8.953 0.920 10.643 1.00 88.25 72 PRO A C 1
ATOM 608 O O . PRO A 1 72 ? -9.532 0.643 11.695 1.00 88.25 72 PRO A O 1
ATOM 611 N N . MET A 1 73 ? -9.628 1.296 9.551 1.00 88.25 73 MET A N 1
ATOM 612 C CA . MET A 1 73 ? -11.086 1.444 9.538 1.00 88.25 73 MET A CA 1
ATOM 613 C C . MET A 1 73 ? -11.810 0.097 9.647 1.00 88.25 73 MET A C 1
ATOM 615 O O . MET A 1 73 ? -12.820 0.015 10.341 1.00 88.25 73 MET A O 1
ATOM 619 N N . ALA A 1 74 ? -11.270 -0.964 9.037 1.00 86.81 74 ALA A N 1
ATOM 620 C CA . ALA A 1 74 ? -11.814 -2.318 9.149 1.00 86.81 74 ALA A CA 1
ATOM 621 C C . ALA A 1 74 ? -11.759 -2.884 10.575 1.00 86.81 74 ALA A C 1
ATOM 623 O O . ALA A 1 74 ? -12.573 -3.735 10.922 1.00 86.81 74 ALA A O 1
ATOM 624 N N . VAL A 1 75 ? -10.812 -2.424 11.398 1.00 84.62 75 VAL A N 1
ATOM 625 C CA . VAL A 1 75 ? -10.693 -2.863 12.796 1.00 84.62 75 VAL A CA 1
ATOM 626 C C . VAL A 1 75 ? -11.475 -1.953 13.749 1.00 84.62 75 VAL A C 1
ATOM 628 O O . VAL A 1 75 ? -12.041 -2.442 14.726 1.00 84.62 75 VAL A O 1
ATOM 631 N N . SER A 1 76 ? -11.531 -0.651 13.459 1.00 82.62 76 SER A N 1
ATOM 632 C CA . SER A 1 76 ? -12.073 0.362 14.377 1.00 82.62 76 SER A CA 1
ATOM 633 C C . SER A 1 76 ? -13.571 0.625 14.205 1.00 82.62 76 SER A C 1
ATOM 635 O O . SER A 1 76 ? -14.210 1.117 15.132 1.00 82.62 76 SER A O 1
ATOM 637 N N . VAL A 1 77 ? -14.150 0.327 13.036 1.00 80.81 77 VAL A N 1
ATOM 638 C CA . VAL A 1 77 ? -15.538 0.692 12.713 1.00 80.81 77 VAL A CA 1
ATOM 639 C C . VAL A 1 77 ? -16.298 -0.508 12.146 1.00 80.81 77 VAL A C 1
ATOM 641 O O . VAL A 1 77 ? -15.825 -1.187 11.239 1.00 80.81 77 VAL A O 1
ATOM 644 N N . ASN A 1 78 ? -17.525 -0.743 12.624 1.00 79.69 78 ASN A N 1
ATOM 645 C CA . ASN A 1 78 ? -18.401 -1.804 12.107 1.00 79.69 78 ASN A CA 1
ATOM 646 C C . ASN A 1 78 ? -19.121 -1.349 10.816 1.00 79.69 78 ASN A C 1
ATOM 648 O O . ASN A 1 78 ? -20.344 -1.217 10.788 1.00 79.69 78 ASN A O 1
ATOM 652 N N . LEU A 1 79 ? -18.368 -1.073 9.746 1.00 82.19 79 LEU A N 1
ATOM 653 C CA . LEU A 1 79 ? -18.909 -0.729 8.423 1.00 82.19 79 LEU A CA 1
ATOM 654 C C . LEU A 1 79 ? -18.828 -1.915 7.458 1.00 82.19 79 LEU A C 1
ATOM 656 O O . LEU A 1 79 ? -17.943 -2.761 7.563 1.00 82.19 79 LEU A O 1
ATOM 660 N N . LYS A 1 80 ? -19.725 -1.960 6.462 1.00 86.12 80 LYS A N 1
ATOM 661 C CA . LYS A 1 80 ? -19.610 -2.920 5.348 1.00 86.12 80 LYS A CA 1
ATOM 662 C C . LYS A 1 80 ? -18.370 -2.599 4.500 1.00 86.12 80 LYS A C 1
ATOM 664 O O . LYS A 1 80 ? -18.014 -1.433 4.337 1.00 86.12 80 LYS A O 1
ATOM 669 N N . LEU A 1 81 ? -17.754 -3.626 3.909 1.00 83.19 81 LEU A N 1
ATOM 670 C CA . LEU A 1 81 ? -16.508 -3.521 3.129 1.00 83.19 81 LEU A CA 1
ATOM 671 C C . LEU A 1 81 ? -16.530 -2.436 2.043 1.00 83.19 81 LEU A C 1
ATOM 673 O O . LEU A 1 81 ? -15.562 -1.694 1.899 1.00 83.19 81 LEU A O 1
ATOM 677 N N . HIS A 1 82 ? -17.633 -2.300 1.304 1.00 83.69 82 HIS A N 1
ATOM 678 C CA . HIS A 1 82 ? -17.731 -1.295 0.243 1.00 83.69 82 HIS A CA 1
ATOM 679 C C . HIS A 1 82 ? -17.740 0.141 0.787 1.00 83.69 82 HIS A C 1
ATOM 681 O O . HIS A 1 82 ? -17.199 1.039 0.144 1.00 83.69 82 HIS A O 1
ATOM 687 N N . TYR A 1 83 ? -18.300 0.363 1.983 1.00 87.56 83 TYR A N 1
ATOM 688 C CA . TYR A 1 83 ? -18.234 1.663 2.652 1.00 87.56 83 TYR A CA 1
ATOM 689 C C . TYR A 1 83 ? -16.834 1.951 3.180 1.00 87.56 83 TYR A C 1
ATOM 691 O O . TYR A 1 83 ? -16.404 3.094 3.097 1.00 87.56 83 TYR A O 1
ATOM 699 N N . ILE A 1 84 ? -16.104 0.935 3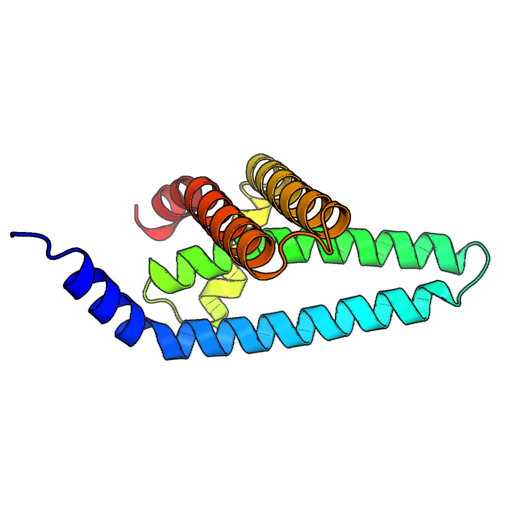.652 1.00 88.56 84 ILE A N 1
ATOM 700 C CA . ILE A 1 84 ? -14.711 1.108 4.084 1.00 88.56 84 ILE A CA 1
ATOM 701 C C . ILE A 1 84 ? -13.869 1.622 2.925 1.00 88.56 84 ILE A C 1
ATOM 703 O O . ILE A 1 84 ? -13.272 2.679 3.046 1.00 88.56 84 ILE A O 1
ATOM 707 N N . ILE A 1 85 ? -13.882 0.942 1.776 1.00 88.38 85 ILE A N 1
ATOM 708 C CA . ILE A 1 85 ? -13.061 1.346 0.624 1.00 88.38 85 ILE A CA 1
ATOM 709 C C . ILE A 1 85 ? -13.423 2.766 0.164 1.00 88.38 85 ILE A C 1
ATOM 711 O O . ILE A 1 85 ? -12.537 3.595 -0.047 1.00 88.38 85 ILE A O 1
ATOM 715 N N . LYS A 1 86 ? -14.723 3.079 0.063 1.00 88.12 86 LYS A N 1
ATOM 716 C CA . LYS A 1 86 ? -15.190 4.412 -0.343 1.00 88.12 86 LYS A CA 1
ATOM 717 C C . LYS A 1 86 ? -14.767 5.498 0.651 1.00 88.12 86 LYS A C 1
ATOM 719 O O . LYS A 1 86 ? -14.283 6.550 0.238 1.00 88.12 86 LYS A O 1
ATOM 724 N N . ASN A 1 87 ? -14.921 5.247 1.948 1.00 90.69 87 ASN A N 1
ATOM 725 C CA . ASN A 1 87 ? -14.570 6.208 2.990 1.00 90.69 87 ASN A CA 1
ATOM 726 C C . ASN A 1 87 ? -13.054 6.372 3.110 1.00 90.69 87 ASN A C 1
ATOM 728 O O . ASN A 1 87 ? -12.577 7.490 3.265 1.00 90.69 87 ASN A O 1
ATOM 732 N N . SER A 1 88 ? -12.284 5.293 2.972 1.00 90.12 88 SER A N 1
ATOM 733 C CA . SER A 1 88 ? -10.823 5.341 2.928 1.00 90.12 88 SER A CA 1
ATOM 734 C C . SER A 1 88 ? -10.316 6.161 1.747 1.00 90.12 88 SER A C 1
ATOM 736 O O . SER A 1 88 ? -9.383 6.940 1.915 1.00 90.12 88 SER A O 1
ATOM 738 N N . PHE A 1 89 ? -10.963 6.066 0.582 1.00 90.88 89 PHE A N 1
ATOM 739 C CA . PHE A 1 89 ? -10.651 6.936 -0.550 1.00 90.88 89 PHE A CA 1
ATOM 740 C C . PHE A 1 89 ? -10.919 8.411 -0.232 1.00 90.88 89 PHE A C 1
ATOM 742 O O . PHE A 1 89 ? -10.028 9.242 -0.391 1.00 90.88 89 PHE A O 1
ATOM 749 N N . ILE A 1 90 ? -12.101 8.740 0.293 1.00 91.12 90 ILE A N 1
ATOM 750 C CA . ILE A 1 90 ? -12.445 10.122 0.659 1.00 91.12 90 ILE A CA 1
ATOM 751 C C . ILE A 1 90 ? -11.461 10.674 1.701 1.00 91.12 90 ILE A C 1
ATOM 753 O O . ILE A 1 90 ? -10.940 11.774 1.527 1.00 91.12 90 ILE A O 1
ATOM 757 N N . LEU A 1 91 ? -11.138 9.896 2.739 1.00 90.25 91 LEU A N 1
ATOM 758 C CA . LEU A 1 91 ? -10.171 10.292 3.765 1.00 90.25 91 LEU A CA 1
ATOM 759 C C . LEU A 1 91 ? -8.766 10.493 3.198 1.00 90.25 91 LEU A C 1
ATOM 761 O O . LEU A 1 91 ? -8.101 11.453 3.582 1.00 90.25 91 LEU A O 1
ATOM 765 N N . SER A 1 92 ? -8.332 9.639 2.268 1.00 90.25 92 SER A N 1
ATOM 766 C CA . SER A 1 92 ? -7.021 9.782 1.631 1.00 90.25 92 SER A CA 1
ATOM 767 C C . SER A 1 92 ? -6.886 11.103 0.864 1.00 90.25 92 SER A C 1
ATOM 769 O O . SER A 1 92 ? -5.838 11.745 0.901 1.00 90.25 92 SER A O 1
ATOM 771 N N . VAL A 1 93 ? -7.976 11.570 0.244 1.00 89.50 93 VAL A N 1
ATOM 772 C CA . VAL A 1 93 ? -8.020 12.854 -0.468 1.00 89.50 93 VAL A CA 1
ATOM 773 C C . VAL A 1 93 ? -8.152 14.026 0.508 1.00 89.50 93 VAL A C 1
ATOM 775 O O . VAL A 1 93 ? -7.442 15.020 0.373 1.00 89.50 93 VAL A O 1
ATOM 778 N N . MET A 1 94 ? -9.007 13.913 1.528 1.00 88.50 94 MET A N 1
ATOM 779 C CA . MET A 1 94 ? -9.182 14.960 2.544 1.00 88.50 94 MET A CA 1
ATOM 780 C C . MET A 1 94 ? -7.896 15.224 3.336 1.00 88.50 94 MET A C 1
ATOM 782 O O . MET A 1 94 ? -7.558 16.372 3.617 1.00 88.50 94 MET A O 1
ATOM 786 N N . TYR A 1 95 ? -7.156 14.166 3.673 1.00 88.44 95 TYR A N 1
ATOM 787 C CA . TYR A 1 95 ? -5.908 14.228 4.431 1.00 88.44 95 TYR A CA 1
ATOM 788 C C . TYR A 1 95 ? -4.702 13.917 3.546 1.00 88.44 95 TYR A C 1
ATOM 790 O O . TYR A 1 95 ? -3.792 13.192 3.955 1.00 88.44 95 TYR A O 1
ATOM 798 N N . ILE A 1 96 ? -4.663 14.485 2.337 1.00 88.56 96 ILE A N 1
ATOM 799 C CA . ILE A 1 96 ? -3.641 14.155 1.335 1.00 88.56 96 ILE A CA 1
ATOM 800 C C . ILE A 1 96 ? -2.210 14.374 1.836 1.00 88.56 96 ILE A C 1
ATOM 802 O O . ILE A 1 96 ? -1.351 13.531 1.613 1.00 88.56 96 ILE A O 1
ATOM 806 N N . LYS A 1 97 ? -1.950 15.445 2.601 1.00 86.56 97 LYS A N 1
ATOM 807 C CA . LYS A 1 97 ? -0.615 15.715 3.169 1.00 86.56 97 LYS A CA 1
ATOM 808 C C . LYS A 1 97 ? -0.150 14.579 4.085 1.00 86.56 97 LYS A C 1
ATOM 810 O O . LYS A 1 97 ? 0.958 14.077 3.928 1.00 86.56 97 LYS A O 1
ATOM 815 N N . ASN A 1 98 ? -1.017 14.140 4.995 1.00 87.62 98 ASN A N 1
ATOM 816 C CA . ASN A 1 98 ? -0.706 13.051 5.922 1.00 87.62 98 ASN A CA 1
ATOM 817 C C . ASN A 1 98 ? -0.616 11.710 5.186 1.00 87.62 98 ASN A C 1
ATOM 819 O O . ASN A 1 98 ? 0.258 10.908 5.495 1.00 87.62 98 ASN A O 1
ATOM 823 N N . SER A 1 99 ? -1.473 11.502 4.183 1.00 90.38 99 SER A N 1
ATOM 824 C CA . SER A 1 99 ? -1.479 10.307 3.335 1.00 90.38 99 SER A CA 1
ATOM 825 C C . SER A 1 99 ? -0.178 10.166 2.545 1.00 90.38 99 SER A C 1
ATOM 827 O O . SER A 1 99 ? 0.393 9.082 2.503 1.00 90.38 99 SER A O 1
ATOM 829 N N . ILE A 1 100 ? 0.326 11.266 1.968 1.00 91.19 100 ILE A N 1
ATOM 830 C CA . ILE A 1 100 ? 1.613 11.308 1.257 1.00 91.19 100 ILE A CA 1
ATOM 831 C C . ILE A 1 100 ? 2.750 10.971 2.217 1.00 91.19 100 ILE A C 1
ATOM 833 O O . ILE A 1 100 ? 3.564 10.107 1.911 1.00 91.19 100 ILE A O 1
ATOM 837 N N . ILE A 1 101 ? 2.804 11.621 3.383 1.00 91.62 101 ILE A N 1
ATOM 838 C CA . ILE A 1 101 ? 3.875 11.393 4.364 1.00 91.62 101 ILE A CA 1
ATOM 839 C C . ILE A 1 101 ? 3.870 9.933 4.834 1.00 91.62 101 ILE A C 1
ATOM 841 O O . ILE A 1 101 ? 4.913 9.283 4.834 1.00 91.62 101 ILE A O 1
ATOM 845 N N . ALA A 1 102 ? 2.699 9.394 5.178 1.00 91.44 102 ALA A N 1
ATOM 846 C CA . ALA A 1 102 ? 2.550 8.007 5.601 1.00 91.44 102 ALA A CA 1
ATOM 847 C C . ALA A 1 102 ? 2.960 7.022 4.496 1.00 91.44 102 ALA A C 1
ATOM 849 O O . ALA A 1 102 ? 3.681 6.061 4.769 1.00 91.44 102 ALA A O 1
ATOM 850 N N . PHE A 1 103 ? 2.565 7.287 3.247 1.00 92.38 103 PHE A N 1
ATOM 851 C CA . PHE A 1 103 ? 2.968 6.486 2.093 1.00 92.38 103 PHE A CA 1
ATOM 852 C C . PHE A 1 103 ? 4.484 6.517 1.884 1.00 92.38 103 PHE A C 1
ATOM 854 O O . PHE A 1 103 ? 5.093 5.463 1.716 1.00 92.38 103 PHE A O 1
ATOM 861 N N . LEU A 1 104 ? 5.112 7.694 1.964 1.00 92.69 104 LEU A N 1
ATOM 862 C CA . LEU A 1 104 ? 6.560 7.840 1.821 1.00 92.69 104 LEU A CA 1
ATOM 863 C C . LEU A 1 104 ? 7.314 7.068 2.906 1.00 92.69 104 LEU A C 1
ATOM 865 O O . LEU A 1 104 ? 8.219 6.306 2.579 1.00 92.69 104 LEU A O 1
ATOM 869 N N . ILE A 1 105 ? 6.904 7.186 4.172 1.00 92.44 105 ILE A N 1
ATOM 870 C CA . ILE A 1 105 ? 7.517 6.438 5.280 1.00 92.44 105 ILE A CA 1
ATOM 871 C C . ILE A 1 105 ? 7.355 4.929 5.065 1.00 92.44 105 ILE A C 1
ATOM 873 O O . ILE A 1 105 ? 8.327 4.187 5.189 1.00 92.44 105 ILE A O 1
ATOM 877 N N . CYS A 1 106 ? 6.159 4.465 4.688 1.00 90.88 106 CYS A N 1
ATOM 878 C CA . CYS A 1 106 ? 5.925 3.047 4.408 1.00 90.88 106 CYS A CA 1
ATOM 879 C C . CYS A 1 106 ? 6.773 2.550 3.229 1.00 90.88 106 CYS A C 1
ATOM 881 O O . CYS A 1 106 ? 7.371 1.480 3.313 1.00 90.88 106 CYS A O 1
ATOM 883 N N . SER A 1 107 ? 6.875 3.333 2.153 1.00 89.56 107 SER A N 1
ATOM 884 C CA . SER A 1 107 ? 7.702 2.992 0.992 1.00 89.56 107 SER A CA 1
ATOM 885 C C . SER A 1 107 ? 9.187 2.915 1.353 1.00 89.56 107 SER A C 1
ATOM 887 O O . SER A 1 107 ? 9.863 1.968 0.963 1.00 89.56 107 SER A O 1
ATOM 889 N N . LEU A 1 108 ? 9.679 3.846 2.176 1.00 90.50 108 LEU A N 1
ATOM 890 C CA . LEU A 1 108 ? 11.060 3.886 2.641 1.00 90.50 108 LEU A CA 1
ATOM 891 C C . LEU A 1 108 ? 11.382 2.682 3.533 1.00 90.50 108 LEU A C 1
ATOM 893 O O . LEU A 1 108 ? 12.432 2.067 3.359 1.00 90.50 108 LEU A O 1
ATOM 897 N N . LEU A 1 109 ? 10.462 2.294 4.425 1.00 88.44 109 LEU A N 1
ATOM 898 C CA . LEU A 1 109 ? 10.598 1.071 5.218 1.00 88.44 109 LEU A CA 1
ATOM 899 C C . LEU A 1 109 ? 10.720 -0.159 4.315 1.00 88.44 109 LEU A C 1
ATOM 901 O O . LEU A 1 109 ? 11.621 -0.968 4.525 1.00 88.44 109 LEU A O 1
ATOM 905 N N . ILE A 1 110 ? 9.878 -0.288 3.287 1.00 86.38 110 ILE A N 1
ATOM 906 C CA . ILE A 1 110 ? 9.933 -1.414 2.342 1.00 86.38 110 ILE A CA 1
ATOM 907 C C . ILE A 1 110 ? 11.248 -1.409 1.544 1.00 86.38 110 ILE A C 1
ATOM 909 O O . ILE A 1 110 ? 11.884 -2.452 1.417 1.00 86.38 110 ILE A O 1
ATOM 913 N N . VAL A 1 111 ? 11.701 -0.257 1.045 1.00 86.81 111 VAL A N 1
ATOM 914 C CA . VAL A 1 111 ? 12.951 -0.156 0.268 1.00 86.81 111 VAL A CA 1
ATOM 915 C C . VAL A 1 111 ? 14.169 -0.518 1.116 1.00 86.81 111 VAL A C 1
ATOM 917 O O . VAL A 1 111 ? 14.980 -1.336 0.686 1.00 86.81 111 VAL A O 1
ATOM 920 N N . LEU A 1 112 ? 14.277 0.022 2.336 1.00 84.25 112 LEU A N 1
ATOM 921 C CA . LEU A 1 112 ? 15.336 -0.358 3.278 1.00 84.25 112 LEU A CA 1
ATOM 922 C C . LEU A 1 112 ? 15.330 -1.870 3.510 1.00 84.25 112 LEU A C 1
ATOM 924 O O . LEU A 1 112 ? 16.369 -2.519 3.456 1.00 84.25 112 LEU A O 1
ATOM 928 N N . SER A 1 113 ? 14.142 -2.438 3.689 1.00 82.56 113 SER A N 1
ATOM 929 C CA . SER A 1 113 ? 13.960 -3.869 3.918 1.00 82.56 113 SER A CA 1
ATOM 930 C C . SER A 1 113 ? 14.492 -4.721 2.766 1.00 82.56 113 SER A C 1
ATOM 932 O O . SER A 1 113 ? 15.134 -5.737 3.008 1.00 82.56 113 SER A O 1
ATOM 934 N N . ILE A 1 114 ? 14.285 -4.291 1.519 1.00 80.62 114 ILE A N 1
ATOM 935 C CA . ILE A 1 114 ? 14.790 -4.993 0.332 1.00 80.62 114 ILE A CA 1
ATOM 936 C C . ILE A 1 114 ? 16.322 -4.905 0.240 1.00 80.62 114 ILE A C 1
ATOM 938 O O . ILE A 1 114 ? 16.962 -5.903 -0.078 1.00 80.62 114 ILE A O 1
ATOM 942 N N . ILE A 1 115 ? 16.919 -3.750 0.560 1.00 82.44 115 ILE A N 1
ATOM 943 C CA . ILE A 1 115 ? 18.378 -3.535 0.488 1.00 82.44 115 ILE A CA 1
ATOM 944 C C . ILE A 1 115 ? 19.143 -4.427 1.482 1.00 82.44 115 ILE A C 1
ATOM 946 O O . ILE A 1 115 ? 20.240 -4.885 1.175 1.00 82.44 115 ILE A O 1
ATOM 950 N N . PHE A 1 116 ? 18.578 -4.698 2.663 1.00 77.94 116 PHE A N 1
ATOM 951 C CA . PHE A 1 116 ? 19.228 -5.510 3.703 1.00 77.94 116 PHE A CA 1
ATOM 952 C C . PHE A 1 116 ? 19.030 -7.036 3.545 1.00 77.94 116 PHE A C 1
ATOM 954 O O . PHE A 1 116 ? 19.513 -7.812 4.378 1.00 77.94 116 PHE A O 1
ATOM 961 N N . LEU A 1 117 ? 18.362 -7.503 2.481 1.00 76.31 117 LEU A N 1
ATOM 962 C CA . LEU A 1 117 ? 18.313 -8.930 2.134 1.00 76.31 117 LEU A CA 1
ATOM 963 C C . LEU A 1 117 ? 19.678 -9.368 1.551 1.00 76.31 117 LEU A C 1
ATOM 965 O O . LEU A 1 117 ? 20.165 -8.714 0.632 1.00 76.31 117 LEU A O 1
ATOM 969 N N . PRO A 1 118 ? 20.324 -10.446 2.062 1.00 69.19 118 PRO A N 1
ATOM 970 C CA . PRO A 1 118 ? 19.686 -11.622 2.661 1.00 69.19 118 PRO A CA 1
ATOM 971 C C . PRO A 1 118 ? 19.927 -11.817 4.172 1.00 69.19 118 PRO A C 1
ATOM 973 O O . PRO A 1 118 ? 19.534 -12.848 4.711 1.00 69.19 118 PRO A O 1
ATOM 976 N N . MET A 1 119 ? 20.558 -10.876 4.882 1.00 61.69 119 MET A N 1
ATOM 977 C CA . MET A 1 119 ? 21.152 -11.151 6.205 1.00 61.69 119 MET A CA 1
ATOM 978 C C . MET A 1 119 ? 20.152 -11.457 7.338 1.00 61.69 119 MET A C 1
ATOM 980 O O . MET A 1 119 ? 20.568 -11.952 8.381 1.00 61.69 119 MET A O 1
ATOM 984 N N . SER A 1 120 ? 18.846 -11.201 7.174 1.00 65.38 120 SER A N 1
ATOM 985 C CA . SER A 1 120 ? 17.839 -11.530 8.204 1.00 65.38 120 SER A CA 1
ATOM 986 C C . SER A 1 120 ? 16.383 -11.494 7.703 1.00 65.38 120 SER A C 1
ATOM 988 O O . SER A 1 120 ? 15.557 -10.726 8.195 1.00 65.38 120 SER A O 1
ATOM 990 N N . VAL A 1 121 ? 16.033 -12.369 6.750 1.00 72.94 121 VAL A N 1
ATOM 991 C CA . VAL A 1 121 ? 14.669 -12.482 6.169 1.00 72.94 121 VAL A CA 1
ATOM 992 C C . VAL A 1 121 ? 13.528 -12.404 7.208 1.00 72.94 121 VAL A C 1
ATOM 994 O O . VAL A 1 121 ? 12.593 -11.632 6.986 1.00 72.94 121 VAL A O 1
ATOM 997 N N . PRO A 1 122 ? 13.570 -13.113 8.359 1.00 72.88 122 PRO A N 1
ATOM 998 C CA . PRO A 1 122 ? 12.465 -13.076 9.320 1.00 72.88 122 PRO A CA 1
ATOM 999 C C . PRO A 1 122 ? 12.360 -11.734 10.054 1.00 72.88 122 PRO A C 1
ATOM 1001 O O . PRO A 1 122 ? 11.262 -11.227 10.266 1.00 72.88 122 PRO A O 1
ATOM 1004 N N . VAL A 1 123 ? 13.501 -11.151 10.432 1.00 70.00 123 VAL A N 1
ATOM 1005 C CA . VAL A 1 123 ? 13.563 -9.891 11.191 1.00 70.00 123 VAL A CA 1
ATOM 1006 C C . VAL A 1 123 ? 13.072 -8.741 10.327 1.00 70.00 123 VAL A C 1
ATOM 1008 O O . VAL A 1 123 ? 12.274 -7.923 10.777 1.00 70.00 123 VAL A O 1
ATOM 1011 N N . ILE A 1 124 ? 13.502 -8.728 9.066 1.00 70.94 124 ILE A N 1
ATOM 1012 C CA . ILE A 1 124 ? 13.122 -7.716 8.092 1.00 70.94 124 ILE A CA 1
ATOM 1013 C C . ILE A 1 124 ? 11.615 -7.778 7.842 1.00 70.94 124 ILE A C 1
ATOM 1015 O O . ILE A 1 124 ? 10.950 -6.767 8.017 1.00 70.94 124 ILE A O 1
ATOM 1019 N N . LEU A 1 125 ? 11.046 -8.955 7.549 1.00 72.69 125 LEU A N 1
ATOM 1020 C CA . LEU A 1 125 ? 9.602 -9.087 7.324 1.00 72.69 125 LEU A CA 1
ATOM 1021 C C . LEU A 1 125 ? 8.782 -8.617 8.530 1.00 72.69 125 LEU A C 1
ATOM 1023 O O . LEU A 1 125 ? 7.848 -7.833 8.374 1.00 72.69 125 LEU A O 1
ATOM 1027 N N . VAL A 1 126 ? 9.138 -9.043 9.743 1.00 78.00 126 VAL A N 1
ATOM 1028 C CA . VAL A 1 126 ? 8.413 -8.613 10.946 1.00 78.00 126 VAL A CA 1
ATOM 1029 C C . VAL A 1 126 ? 8.518 -7.098 11.131 1.00 7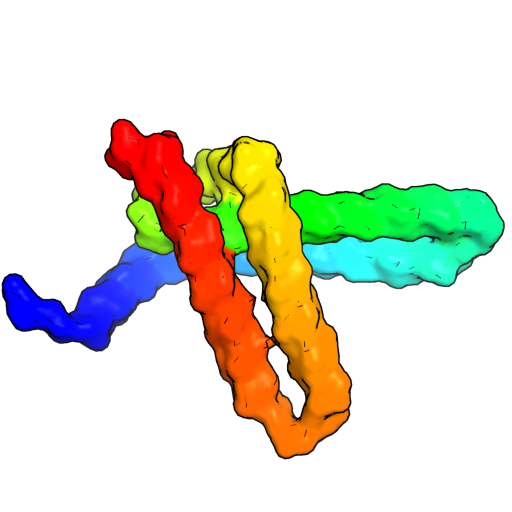8.00 126 VAL A C 1
ATOM 1031 O O . VAL A 1 126 ? 7.514 -6.455 11.440 1.00 78.00 126 VAL A O 1
ATOM 1034 N N . PHE A 1 127 ? 9.691 -6.510 10.893 1.00 79.94 127 PHE A N 1
ATOM 1035 C CA . PHE A 1 127 ? 9.912 -5.079 11.074 1.00 79.94 127 PHE A CA 1
ATOM 1036 C C . PHE A 1 127 ? 9.191 -4.224 10.023 1.00 79.94 127 PHE A C 1
ATOM 1038 O O . PHE A 1 127 ? 8.526 -3.258 10.395 1.00 79.94 127 PHE A O 1
ATOM 1045 N N . SER A 1 128 ? 9.245 -4.580 8.733 1.00 82.06 128 SER A N 1
ATOM 1046 C CA . SER A 1 128 ? 8.562 -3.814 7.679 1.00 82.06 128 SER A CA 1
ATOM 1047 C C . SER A 1 128 ? 7.049 -3.897 7.835 1.00 82.06 128 SER A C 1
ATOM 1049 O O . SER A 1 128 ? 6.375 -2.870 7.828 1.00 82.06 128 SER A O 1
ATOM 1051 N N . PHE A 1 129 ? 6.499 -5.105 8.007 1.00 83.06 129 PHE A N 1
ATOM 1052 C CA . PHE A 1 129 ? 5.050 -5.286 8.104 1.00 83.06 129 PHE A CA 1
ATOM 1053 C C . PHE A 1 129 ? 4.486 -4.644 9.376 1.00 83.06 129 PHE A C 1
ATOM 1055 O O . PHE A 1 129 ? 3.484 -3.929 9.309 1.00 83.06 129 PHE A O 1
ATOM 1062 N N . SER A 1 130 ? 5.150 -4.837 10.522 1.00 87.38 130 SER A N 1
ATOM 1063 C CA . SER A 1 130 ? 4.755 -4.190 11.778 1.00 87.38 130 SER A CA 1
ATOM 1064 C C . SER A 1 130 ? 4.891 -2.668 11.690 1.00 87.38 130 SER A C 1
ATOM 1066 O O . SER A 1 130 ? 3.953 -1.944 12.023 1.00 87.38 130 SER A O 1
ATOM 1068 N N . GLY A 1 131 ? 6.011 -2.171 11.154 1.00 87.12 131 GLY A N 1
ATOM 1069 C CA . GLY A 1 131 ? 6.273 -0.743 10.985 1.00 87.12 131 GLY A CA 1
ATOM 1070 C C . GLY A 1 131 ? 5.243 -0.059 10.088 1.00 87.12 131 GLY A C 1
ATOM 1071 O O . GLY A 1 131 ? 4.668 0.956 10.476 1.00 87.12 131 GLY A O 1
ATOM 1072 N N . CYS A 1 132 ? 4.925 -0.645 8.931 1.00 89.00 132 CYS A N 1
ATOM 1073 C CA . CYS A 1 132 ? 3.883 -0.131 8.042 1.00 89.00 132 CYS A CA 1
ATOM 1074 C C . CYS A 1 132 ? 2.502 -0.129 8.711 1.00 89.00 132 CYS A C 1
ATOM 1076 O O . CYS A 1 132 ? 1.758 0.846 8.578 1.00 89.00 132 CYS A O 1
ATOM 1078 N N . SER A 1 133 ? 2.158 -1.183 9.460 1.00 87.38 133 SER A N 1
ATOM 1079 C CA . SER A 1 133 ? 0.889 -1.255 10.198 1.00 87.38 133 SER A CA 1
ATOM 1080 C C . SER A 1 133 ? 0.804 -0.196 11.302 1.00 87.38 133 SER A C 1
ATOM 1082 O O . SER A 1 133 ? -0.248 0.419 11.500 1.00 87.38 133 SER A O 1
ATOM 1084 N N . PHE A 1 134 ? 1.912 0.049 12.004 1.00 89.88 134 PHE A N 1
ATOM 1085 C CA . PHE A 1 134 ? 2.011 1.067 13.046 1.00 89.88 134 PHE A CA 1
ATOM 1086 C C . PHE A 1 134 ? 1.853 2.479 12.473 1.00 89.88 134 PHE A C 1
ATOM 1088 O O . PHE A 1 134 ? 0.991 3.232 12.925 1.00 89.88 134 PHE A O 1
ATOM 1095 N N . VAL A 1 135 ? 2.617 2.811 11.426 1.00 89.94 135 VAL A N 1
ATOM 1096 C CA . VAL A 1 135 ? 2.532 4.107 10.733 1.00 89.94 135 VAL A CA 1
ATOM 1097 C C . VAL A 1 135 ? 1.121 4.339 10.200 1.00 89.94 135 VAL A C 1
ATOM 1099 O O . VAL A 1 135 ? 0.547 5.404 10.420 1.00 89.94 135 VAL A O 1
ATOM 1102 N N . SER A 1 136 ? 0.529 3.326 9.562 1.00 87.69 136 SER A N 1
ATOM 1103 C CA . SER A 1 136 ? -0.823 3.432 9.007 1.00 87.69 136 SER A CA 1
ATOM 1104 C C . SER A 1 136 ? -1.857 3.709 10.095 1.00 87.69 136 SER A C 1
ATOM 1106 O O . SER A 1 136 ? -2.681 4.608 9.950 1.00 87.69 136 SER A O 1
ATOM 1108 N N . SER A 1 137 ? -1.774 3.001 11.223 1.00 87.94 137 SER A N 1
ATOM 1109 C CA . SER A 1 137 ? -2.691 3.194 12.350 1.00 87.94 137 SER A CA 1
ATOM 1110 C C . SER A 1 137 ? -2.541 4.581 12.979 1.00 87.94 137 SER A C 1
ATOM 1112 O O . SER A 1 137 ? -3.542 5.252 13.220 1.00 87.94 137 SER A O 1
ATOM 1114 N N . PHE A 1 138 ? -1.307 5.053 13.180 1.00 88.00 138 PHE A N 1
ATOM 1115 C CA . PHE A 1 138 ? -1.036 6.364 13.775 1.00 88.00 138 PHE A CA 1
ATOM 1116 C C . PHE A 1 138 ? -1.518 7.520 12.886 1.00 88.00 138 PHE A C 1
ATOM 1118 O O . PHE A 1 138 ? -2.183 8.445 13.355 1.00 88.00 138 PHE A O 1
ATOM 1125 N N . CYS A 1 139 ? -1.234 7.457 11.582 1.00 86.06 139 CYS A N 1
ATOM 1126 C CA . CYS A 1 139 ? -1.638 8.490 10.631 1.00 86.06 139 CYS A CA 1
ATOM 1127 C C . CYS A 1 139 ? -3.147 8.475 10.343 1.00 86.06 139 CYS A C 1
ATOM 1129 O O . CYS A 1 139 ? -3.741 9.537 10.135 1.00 86.06 139 CYS A O 1
ATOM 1131 N N . ALA A 1 140 ? -3.774 7.295 10.343 1.00 86.56 140 ALA A N 1
ATOM 1132 C CA . ALA A 1 140 ? -5.202 7.159 10.082 1.00 86.56 140 ALA A CA 1
ATOM 1133 C C . ALA A 1 140 ? -6.075 7.553 11.280 1.00 86.56 140 ALA A C 1
ATOM 1135 O O . ALA A 1 140 ? -7.178 8.056 11.071 1.00 86.56 140 ALA A O 1
ATOM 1136 N N . TRP A 1 141 ? -5.596 7.371 12.518 1.00 85.75 141 TRP A N 1
ATOM 1137 C CA . TRP A 1 141 ? -6.414 7.533 13.725 1.00 85.75 141 TRP A CA 1
ATOM 1138 C C . TRP A 1 141 ? -7.091 8.905 13.831 1.00 85.75 141 TRP A C 1
ATOM 1140 O O . TRP A 1 141 ? -8.310 8.986 13.951 1.00 85.75 141 TRP A O 1
ATOM 1150 N N . ASN A 1 142 ? -6.326 9.992 13.686 1.00 84.25 142 ASN A N 1
ATOM 1151 C CA . ASN A 1 142 ? -6.849 11.365 13.767 1.00 84.25 142 ASN A CA 1
ATOM 1152 C C . ASN A 1 142 ? -7.930 11.641 12.702 1.00 84.25 142 ASN A C 1
ATOM 1154 O O . ASN A 1 142 ? -8.911 12.334 12.961 1.00 84.25 142 ASN A O 1
ATOM 1158 N N . ALA A 1 143 ? -7.764 11.080 11.501 1.00 83.50 143 ALA A N 1
ATOM 1159 C CA . ALA A 1 143 ? -8.725 11.235 10.414 1.00 83.50 143 ALA A CA 1
ATOM 1160 C C . ALA A 1 143 ? -10.003 10.412 10.652 1.00 83.50 143 ALA A C 1
ATOM 1162 O O . ALA A 1 143 ? -11.101 10.895 10.383 1.00 83.50 143 ALA A O 1
ATOM 1163 N N . ILE A 1 144 ? -9.873 9.191 11.175 1.00 84.50 144 ILE A N 1
ATOM 1164 C CA . ILE A 1 144 ? -11.008 8.310 11.479 1.00 84.50 144 ILE A CA 1
ATOM 1165 C C . ILE A 1 144 ? -11.821 8.867 12.651 1.00 84.50 144 ILE A C 1
ATOM 11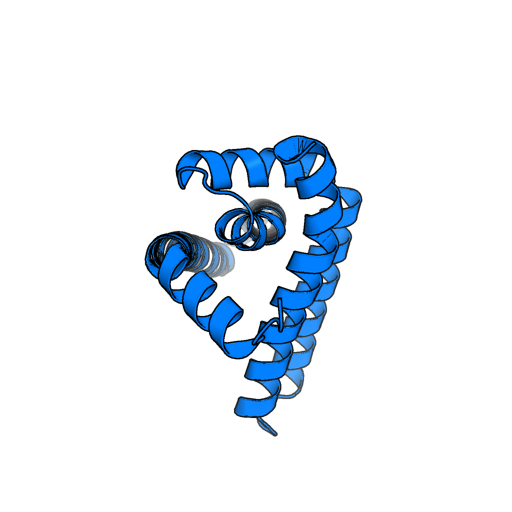67 O O . ILE A 1 144 ? -13.043 8.962 12.556 1.00 84.50 144 ILE A O 1
ATOM 1171 N N . GLU A 1 145 ? -11.159 9.291 13.729 1.00 84.19 145 GLU A N 1
ATOM 1172 C CA . GLU A 1 145 ? -11.827 9.810 14.924 1.00 84.19 145 GLU A CA 1
ATOM 1173 C C . GLU A 1 145 ? -12.682 11.043 14.605 1.00 84.19 145 GLU A C 1
ATOM 1175 O O . GLU A 1 145 ? -13.827 11.122 15.038 1.00 84.19 145 GLU A O 1
ATOM 1180 N N . LYS A 1 146 ? -12.151 11.978 13.808 1.00 83.19 146 LYS A N 1
ATOM 1181 C CA . LYS A 1 146 ? -12.817 13.254 13.502 1.00 83.19 146 LYS A CA 1
ATOM 1182 C C . LYS A 1 146 ? -13.971 13.181 12.505 1.00 83.19 146 LYS A C 1
ATOM 1184 O O . LYS A 1 146 ? -14.761 14.112 12.487 1.00 83.19 146 LYS A O 1
ATOM 1189 N N . ASN A 1 147 ? -14.006 12.176 11.630 1.00 82.69 147 ASN A N 1
ATOM 1190 C CA . ASN A 1 147 ? -14.977 12.133 10.524 1.00 82.69 147 ASN A CA 1
ATOM 1191 C C . ASN A 1 147 ? -15.953 10.954 10.604 1.00 82.69 147 ASN A C 1
ATOM 1193 O O . ASN A 1 147 ? -16.906 10.913 9.831 1.00 82.69 147 ASN A O 1
ATOM 1197 N N . ILE A 1 148 ? -15.674 9.951 11.443 1.00 79.12 148 ILE A N 1
ATOM 1198 C CA . ILE A 1 148 ? -16.474 8.718 11.506 1.00 79.12 148 ILE A CA 1
ATOM 1199 C C . ILE A 1 148 ? -16.990 8.441 12.918 1.00 79.12 148 ILE A C 1
ATOM 1201 O O . ILE A 1 148 ? -18.085 7.903 13.059 1.00 79.12 148 ILE A O 1
ATOM 1205 N N . ILE A 1 149 ? -16.204 8.755 13.952 1.00 76.56 149 ILE A N 1
ATOM 1206 C CA . ILE A 1 149 ? -16.558 8.440 15.344 1.00 76.56 149 ILE A CA 1
ATOM 1207 C C . ILE A 1 149 ? -17.236 9.630 16.034 1.00 76.56 149 ILE A C 1
ATOM 1209 O O . ILE A 1 149 ? -18.205 9.427 16.764 1.00 76.56 149 ILE A O 1
ATOM 1213 N N . LYS A 1 150 ? -16.716 10.844 15.828 1.00 56.47 150 LYS A N 1
ATOM 1214 C CA . LYS A 1 150 ? -17.304 12.109 16.292 1.00 56.47 150 LYS A CA 1
ATOM 1215 C C . LYS A 1 150 ? -18.098 12.765 15.173 1.00 56.47 150 LYS A C 1
ATOM 1217 O O . LYS A 1 150 ? -19.123 13.391 15.512 1.00 56.47 150 LYS A O 1
#

Sequence (150 aa):
EPSDIYYDFKQGFRKNWKQSFILSIFGGLTLIIIISAFLYYFQLEGISYYSMMFIIAIVTIIYGMIWIYAYPMAVSVNLKLHYIIKNSFILSVMYIKNSIIAFLICSLLIVLSIIFLPMSVPVILVFSFSGCSFVSSFCAWNAIEKNIIK

Radius of gyration: 17.43 Å; chains: 1; bounding box: 41×29×61 Å